Protein AF-A0A7J2MWQ2-F1 (afdb_monomer)

Sequence (132 aa):
MKYIQGKDTFETWKSVLRFILENGKDYVDADGRICREVLNLAAEIQNPKENISKPITLLSSLGKWIYPPIDEIAEVVLKAENLGTYEYCYGPRVFKYRGSINQIDDYVIPLLRANPNSRRAVISLWDPVEDT

Secondary structure (DSSP, 8-state):
-EEEEEEEHHHHHHHHHHHHHHHPEEEE-TTS-EEEE-SSEEEEEEETTTTTTHHHHHHHHSS---SPPHHHHHHHHH-SS--SSSS--SHHHHHSBTTTB-IIIIIIHHHHHH-TT-TT-------TTT--

Structure (mmCIF, N/CA/C/O backbone):
data_AF-A0A7J2MWQ2-F1
#
_entry.id   AF-A0A7J2MWQ2-F1
#
loop_
_atom_site.group_PDB
_atom_site.id
_atom_site.type_symbol
_atom_site.label_atom_id
_atom_site.label_alt_id
_atom_site.label_comp_id
_atom_site.label_asym_id
_atom_site.label_entity_id
_atom_site.label_seq_id
_atom_site.pdbx_PDB_ins_code
_atom_site.Cartn_x
_atom_site.Cartn_y
_atom_site.Cartn_z
_atom_site.occupancy
_atom_site.B_iso_or_equiv
_atom_site.auth_seq_id
_a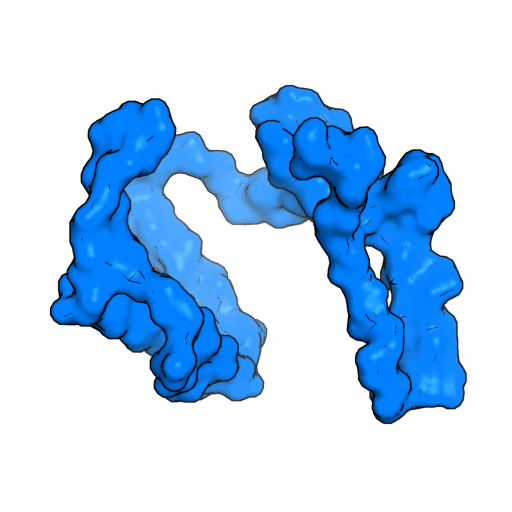tom_site.auth_comp_id
_atom_site.auth_asym_id
_atom_site.auth_atom_id
_atom_site.pdbx_PDB_model_num
ATOM 1 N N . MET A 1 1 ? -18.385 -7.697 0.134 1.00 84.75 1 MET A N 1
ATOM 2 C CA . MET A 1 1 ? -17.220 -6.789 0.099 1.00 84.75 1 MET A CA 1
ATOM 3 C C . MET A 1 1 ? -17.736 -5.362 0.106 1.00 84.75 1 MET A C 1
ATOM 5 O O . MET A 1 1 ? -18.589 -5.053 -0.720 1.00 84.75 1 MET A O 1
ATOM 9 N N . LYS A 1 2 ? -17.301 -4.520 1.047 1.00 95.62 2 LYS A N 1
ATOM 10 C CA . LYS A 1 2 ? -17.632 -3.088 1.030 1.00 95.62 2 LYS A CA 1
ATOM 11 C C . LYS A 1 2 ? -16.643 -2.366 0.117 1.00 95.62 2 LYS A C 1
ATOM 13 O O . LYS A 1 2 ? -15.447 -2.622 0.199 1.00 95.62 2 LYS A O 1
ATOM 18 N N . TYR A 1 3 ? -17.151 -1.457 -0.711 1.00 97.69 3 TYR A N 1
ATOM 19 C CA . TYR A 1 3 ? -16.354 -0.577 -1.562 1.00 97.69 3 TYR A CA 1
ATOM 20 C C . TYR A 1 3 ? -16.579 0.885 -1.165 1.00 97.69 3 TYR A C 1
ATOM 22 O O . TYR A 1 3 ? -17.727 1.291 -0.954 1.00 97.69 3 TYR A O 1
ATOM 30 N N . ILE A 1 4 ? -15.502 1.658 -1.035 1.00 97.81 4 ILE A N 1
ATOM 31 C CA . ILE A 1 4 ? -15.530 3.098 -0.746 1.00 97.81 4 ILE A CA 1
ATOM 32 C C . ILE A 1 4 ? -14.704 3.809 -1.813 1.00 97.81 4 ILE A C 1
ATOM 34 O O . ILE A 1 4 ? -13.517 3.547 -1.955 1.00 97.81 4 ILE A O 1
ATOM 38 N N . GLN A 1 5 ? -15.315 4.739 -2.535 1.00 97.94 5 GLN A N 1
ATOM 39 C CA . GLN A 1 5 ? -14.603 5.594 -3.479 1.00 97.94 5 GLN A CA 1
ATOM 40 C C . GLN A 1 5 ? -14.507 7.005 -2.904 1.00 97.94 5 GLN A C 1
ATOM 42 O O . GLN A 1 5 ? -15.486 7.516 -2.353 1.00 97.94 5 GLN A O 1
ATOM 47 N N . GLY A 1 6 ? -13.346 7.640 -3.033 1.00 96.94 6 GLY A N 1
ATOM 48 C CA . GLY A 1 6 ? -13.153 9.020 -2.610 1.00 96.94 6 GLY A CA 1
ATOM 49 C C . GLY A 1 6 ? -12.234 9.808 -3.537 1.00 96.94 6 GLY A C 1
ATOM 50 O O . GLY A 1 6 ? -11.501 9.262 -4.364 1.00 96.94 6 GLY A O 1
ATOM 51 N N . LYS A 1 7 ? -12.327 11.136 -3.423 1.00 96.94 7 LYS A N 1
ATOM 52 C CA . LYS A 1 7 ? -11.649 12.073 -4.325 1.00 96.94 7 LYS A CA 1
ATOM 53 C C . LYS A 1 7 ? -10.141 12.119 -4.085 1.00 96.94 7 LYS A C 1
ATOM 55 O O . LYS A 1 7 ? -9.379 12.082 -5.046 1.00 96.94 7 LYS A O 1
ATOM 60 N N . ASP A 1 8 ? -9.734 12.221 -2.824 1.00 98.25 8 ASP A N 1
ATOM 61 C CA . ASP A 1 8 ? -8.338 12.349 -2.403 1.00 98.25 8 ASP A CA 1
ATOM 62 C C . ASP A 1 8 ? -8.006 11.393 -1.252 1.00 98.25 8 ASP A C 1
ATOM 64 O O . ASP A 1 8 ? -8.892 10.749 -0.675 1.00 98.25 8 ASP A O 1
ATOM 68 N N . THR A 1 9 ? -6.719 11.280 -0.925 1.00 97.44 9 THR A N 1
ATOM 69 C CA . THR A 1 9 ? -6.226 10.308 0.057 1.00 97.44 9 THR A CA 1
ATOM 70 C C . THR A 1 9 ? -6.787 10.548 1.456 1.00 97.44 9 THR A C 1
ATOM 72 O O . THR A 1 9 ? -7.148 9.594 2.146 1.00 97.44 9 THR A O 1
ATOM 75 N N . PHE A 1 10 ? -6.920 11.803 1.884 1.00 97.62 10 PHE A N 1
ATOM 76 C CA . PHE A 1 10 ? -7.323 12.125 3.250 1.00 97.62 10 PHE A CA 1
ATOM 77 C C . PHE A 1 10 ? -8.818 11.904 3.489 1.00 97.62 10 PHE A C 1
ATOM 79 O O . PHE A 1 10 ? -9.204 11.296 4.489 1.00 97.62 10 PHE A O 1
ATOM 86 N N . GLU A 1 11 ? -9.674 12.347 2.566 1.00 97.50 11 GLU A N 1
ATOM 87 C CA . GLU A 1 11 ? -11.122 12.145 2.682 1.00 97.50 11 GLU A CA 1
ATOM 88 C C . GLU A 1 11 ? -11.508 10.668 2.544 1.00 97.50 11 GLU A C 1
ATOM 90 O O . GLU A 1 11 ? -12.397 10.180 3.255 1.00 97.50 11 GLU A O 1
ATOM 95 N N . THR A 1 12 ? -10.804 9.929 1.680 1.00 98.25 12 THR A N 1
ATOM 96 C CA . THR A 1 12 ? -10.997 8.479 1.544 1.00 98.25 12 THR A CA 1
ATOM 97 C C . THR A 1 12 ? -10.566 7.757 2.818 1.00 98.25 12 THR A C 1
ATOM 99 O O . THR A 1 12 ? -11.336 6.957 3.349 1.00 98.25 12 THR A O 1
ATOM 102 N N . TRP A 1 13 ? -9.393 8.094 3.368 1.00 97.94 13 TRP A N 1
ATOM 103 C CA . TRP A 1 13 ? -8.898 7.547 4.634 1.00 97.94 13 TRP A CA 1
ATOM 104 C C . TRP A 1 13 ? -9.878 7.780 5.794 1.00 97.94 13 TRP A C 1
ATOM 106 O O . TRP A 1 13 ? -10.244 6.830 6.485 1.00 97.94 13 TRP A O 1
ATOM 116 N N . LYS A 1 14 ? -10.406 9.003 5.960 1.00 97.62 14 LYS A N 1
ATOM 117 C CA . LYS A 1 14 ? -11.441 9.289 6.974 1.00 97.62 14 LYS A CA 1
ATOM 118 C C . LYS A 1 14 ? -12.714 8.470 6.761 1.00 97.62 14 LYS A C 1
ATOM 120 O O . LYS A 1 14 ? -13.314 8.006 7.726 1.00 97.62 14 LYS A O 1
ATOM 125 N N . SER A 1 15 ? -13.142 8.301 5.510 1.00 98.00 15 SER A N 1
ATOM 126 C CA . SER A 1 15 ? -14.351 7.536 5.182 1.00 98.00 15 SER A CA 1
ATOM 127 C C . SER A 1 15 ? -14.194 6.049 5.498 1.00 98.00 15 SER A C 1
ATOM 129 O O . SER A 1 15 ? -15.123 5.442 6.030 1.00 98.00 15 SER A O 1
ATOM 131 N N . VAL A 1 16 ? 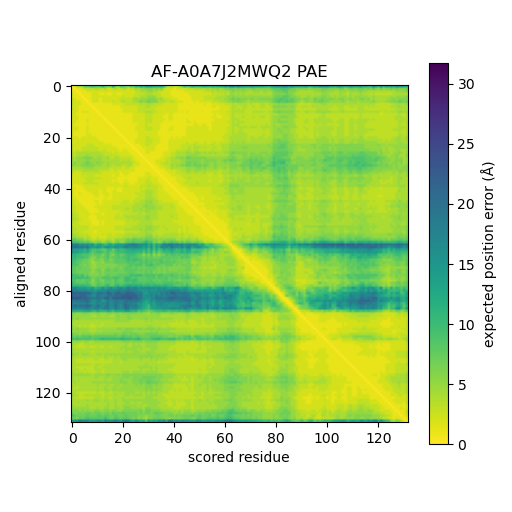-13.012 5.489 5.229 1.00 98.00 16 VAL A N 1
ATOM 132 C CA . VAL A 1 16 ? -12.625 4.130 5.627 1.00 98.00 16 VAL A CA 1
ATOM 133 C C . VAL A 1 16 ? -12.623 3.990 7.150 1.00 98.00 16 VAL A C 1
ATOM 135 O O . VAL A 1 16 ? -13.281 3.091 7.669 1.00 98.00 16 VAL A O 1
ATOM 138 N N . LEU A 1 17 ? -11.967 4.904 7.875 1.00 97.25 17 LEU A N 1
ATOM 139 C CA . LEU A 1 17 ? -11.925 4.870 9.341 1.00 97.25 17 LEU A CA 1
ATOM 140 C C . LEU A 1 17 ? -13.313 4.957 9.973 1.00 97.25 17 LEU A C 1
ATOM 142 O O . LEU A 1 17 ? -13.635 4.158 10.847 1.00 97.25 17 LEU A O 1
ATOM 146 N N . ARG A 1 18 ? -14.15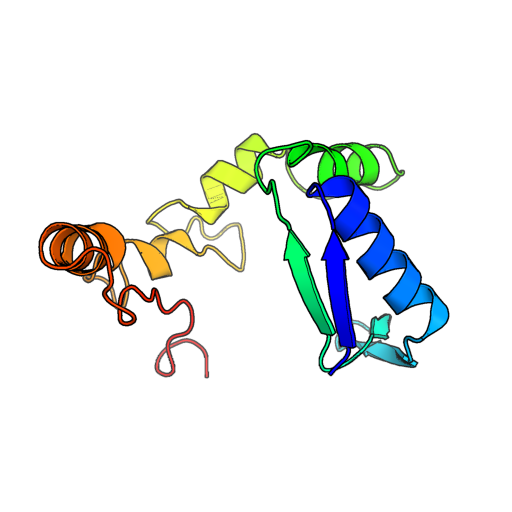8 5.885 9.511 1.00 97.94 18 ARG A N 1
ATOM 147 C CA . ARG A 1 18 ? -15.545 6.003 9.980 1.00 97.94 18 ARG A CA 1
ATOM 148 C C . ARG A 1 18 ? -16.303 4.691 9.788 1.00 97.94 18 ARG A C 1
ATOM 150 O O . ARG A 1 18 ? -16.944 4.220 10.719 1.00 97.94 18 ARG A O 1
ATOM 157 N N . PHE A 1 19 ? -16.173 4.068 8.616 1.00 98.19 19 PHE A N 1
ATOM 158 C CA . PHE A 1 19 ? -16.830 2.794 8.342 1.00 98.19 19 PHE A CA 1
ATOM 159 C C . PHE A 1 19 ? -16.357 1.677 9.285 1.00 98.19 19 PHE A C 1
ATOM 161 O O . PHE A 1 19 ? -17.196 0.935 9.798 1.00 98.19 19 PHE A O 1
ATOM 168 N N . ILE A 1 20 ? -15.048 1.587 9.555 1.00 98.19 20 ILE A N 1
ATOM 169 C CA . ILE A 1 20 ? -14.480 0.631 10.520 1.00 98.19 20 ILE A CA 1
ATOM 170 C C . ILE A 1 20 ? -15.023 0.893 11.928 1.00 98.19 20 ILE A C 1
ATOM 172 O O . ILE A 1 20 ? -15.435 -0.044 12.603 1.00 98.19 20 ILE A O 1
ATOM 176 N N . LEU A 1 21 ? -15.071 2.150 12.371 1.00 97.50 21 LEU A N 1
ATOM 177 C CA . LEU A 1 21 ? -15.560 2.504 13.706 1.00 97.50 21 LEU A CA 1
ATOM 178 C C . LEU A 1 21 ? -17.043 2.166 13.901 1.00 97.50 21 LEU A C 1
ATOM 180 O O . LEU A 1 21 ? -17.416 1.703 14.977 1.00 97.50 21 LEU A O 1
ATOM 184 N N . GLU A 1 22 ? -17.864 2.377 12.872 1.00 97.62 22 GLU A N 1
ATOM 185 C CA . GLU A 1 22 ? -19.315 2.159 12.907 1.00 97.62 22 GLU A CA 1
ATOM 186 C C . GLU A 1 22 ? -19.718 0.686 12.733 1.00 97.62 22 GLU A C 1
ATOM 188 O O . GLU A 1 22 ? -20.721 0.262 13.300 1.00 97.62 22 GLU A O 1
ATOM 193 N N . ASN A 1 23 ? -18.971 -0.089 11.938 1.00 97.56 23 ASN A N 1
ATOM 194 C CA . ASN A 1 23 ? -19.383 -1.433 11.499 1.00 97.56 23 ASN A CA 1
ATOM 195 C C . ASN A 1 23 ? -18.411 -2.546 11.913 1.00 97.56 23 ASN A C 1
ATOM 197 O O . ASN A 1 23 ? -18.676 -3.722 11.652 1.00 97.56 23 ASN A O 1
ATOM 201 N N . GLY A 1 24 ? -17.268 -2.186 12.492 1.00 97.62 24 GLY A N 1
ATOM 202 C CA . GLY A 1 24 ? -16.236 -3.134 12.876 1.00 97.62 24 GLY A CA 1
ATOM 203 C C . GLY A 1 24 ? -16.633 -3.990 14.069 1.00 97.62 24 GLY A C 1
ATOM 204 O O . GLY A 1 24 ? -17.421 -3.584 14.924 1.00 97.62 24 GLY A O 1
ATOM 205 N N . LYS A 1 25 ? -16.058 -5.189 14.118 1.00 97.81 25 LYS A N 1
ATOM 206 C CA . LYS A 1 25 ? -16.142 -6.077 15.274 1.00 97.81 25 LYS A CA 1
ATOM 207 C C . LYS A 1 25 ? -14.874 -5.938 16.097 1.00 97.81 25 LYS A C 1
ATOM 209 O O . LYS A 1 25 ? -13.783 -5.839 15.534 1.00 97.81 25 LYS A O 1
ATOM 214 N N . ASP A 1 26 ? -15.041 -5.938 17.411 1.00 98.00 26 ASP A N 1
ATOM 215 C CA . ASP A 1 26 ? -13.910 -5.915 18.327 1.00 98.00 26 ASP A CA 1
ATOM 216 C C . ASP A 1 26 ? -13.305 -7.318 18.438 1.00 98.00 26 ASP A C 1
ATOM 218 O O . ASP A 1 26 ? -14.026 -8.317 18.521 1.00 98.00 26 ASP A O 1
ATOM 222 N N . TYR A 1 27 ? -11.980 -7.382 18.444 1.00 96.56 27 TYR A N 1
ATOM 223 C CA . TYR A 1 27 ? -11.205 -8.585 18.722 1.00 96.56 27 TYR A CA 1
ATOM 224 C C . TYR A 1 27 ? -9.963 -8.220 19.541 1.00 96.56 27 TYR A C 1
ATOM 226 O O . TYR A 1 27 ? -9.613 -7.046 19.674 1.00 96.56 27 TYR A O 1
ATOM 234 N N . VAL A 1 28 ? -9.316 -9.230 20.116 1.00 97.38 28 VAL A N 1
ATOM 235 C CA . VAL A 1 28 ? -8.063 -9.066 20.856 1.00 97.38 28 VAL A CA 1
ATOM 236 C C . VAL A 1 28 ? -6.939 -9.667 20.021 1.00 97.38 28 VAL A C 1
ATOM 238 O O . VAL A 1 28 ? -7.057 -10.815 19.589 1.00 97.38 28 VAL A O 1
ATOM 241 N N . ASP A 1 29 ? -5.894 -8.885 19.748 1.00 94.69 29 ASP A N 1
ATOM 242 C CA . ASP A 1 29 ? -4.731 -9.353 18.989 1.00 94.69 29 ASP A CA 1
ATOM 243 C C . ASP A 1 29 ? -3.782 -10.221 19.843 1.00 94.69 29 ASP A C 1
ATOM 245 O O . ASP A 1 29 ? -4.012 -10.454 21.032 1.00 94.69 29 ASP A O 1
ATOM 249 N N . ALA A 1 30 ? -2.708 -10.727 19.229 1.00 92.25 30 ALA A N 1
ATOM 250 C CA . ALA A 1 30 ? -1.721 -11.572 19.906 1.00 92.25 30 ALA A CA 1
ATOM 251 C C . ALA A 1 30 ? -0.967 -10.852 21.044 1.00 92.25 30 ALA A C 1
ATOM 253 O O . ALA A 1 30 ? -0.487 -11.511 21.964 1.00 92.25 30 ALA A O 1
ATOM 254 N N . ASP A 1 31 ? -0.914 -9.517 21.011 1.00 92.69 31 ASP A N 1
ATOM 255 C CA . ASP A 1 31 ? -0.289 -8.668 22.030 1.00 92.69 31 ASP A CA 1
ATOM 256 C C . ASP A 1 31 ? -1.288 -8.243 23.129 1.00 92.69 31 ASP A C 1
ATOM 258 O O . ASP A 1 31 ? -0.946 -7.465 24.024 1.00 92.69 31 ASP A O 1
ATOM 262 N N . GLY A 1 32 ? -2.540 -8.716 23.075 1.00 93.75 32 GLY A N 1
ATOM 263 C CA . GLY A 1 32 ? -3.587 -8.370 24.035 1.00 93.75 32 GLY A CA 1
ATOM 264 C C . GLY A 1 32 ? -4.242 -7.002 23.803 1.00 93.75 32 GLY A C 1
ATOM 265 O O . GLY A 1 32 ? -4.935 -6.499 24.691 1.00 93.75 32 GLY A O 1
ATOM 266 N N . ARG A 1 33 ? -4.038 -6.370 22.642 1.00 93.06 33 ARG A N 1
ATOM 267 C CA . ARG A 1 33 ? -4.645 -5.076 22.299 1.00 93.06 33 ARG A CA 1
ATOM 268 C C . ARG A 1 33 ? -6.069 -5.278 21.791 1.00 93.06 33 ARG A C 1
ATOM 270 O O . ARG A 1 33 ? -6.346 -6.214 21.046 1.00 93.06 33 ARG A O 1
ATOM 277 N N . ILE A 1 34 ? -6.970 -4.370 22.170 1.00 95.56 34 ILE A N 1
ATOM 278 C CA . ILE A 1 34 ? -8.334 -4.337 21.631 1.00 95.56 34 ILE A CA 1
ATOM 279 C C . ILE A 1 34 ? -8.296 -3.634 20.278 1.00 95.56 34 ILE A C 1
ATOM 281 O O . ILE A 1 34 ? -7.977 -2.446 20.192 1.00 95.56 34 ILE A O 1
ATOM 285 N N . CYS A 1 35 ? -8.662 -4.370 19.241 1.00 96.00 35 CYS A N 1
ATOM 286 C CA . CYS A 1 35 ? -8.657 -3.924 17.860 1.00 96.00 35 CYS A CA 1
ATOM 287 C C . CYS A 1 35 ? -10.082 -3.958 17.301 1.00 96.00 35 CYS A C 1
ATOM 289 O O . CYS A 1 35 ? -10.879 -4.8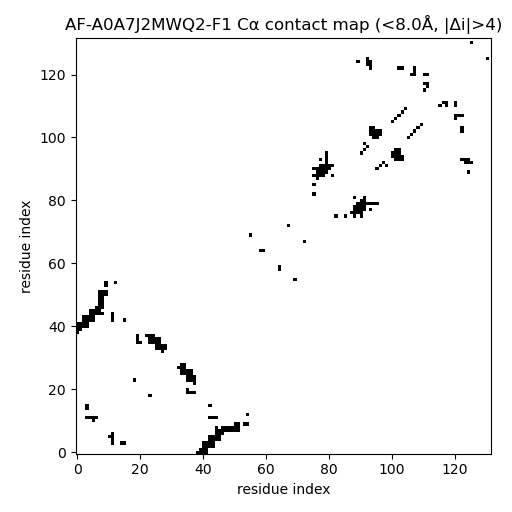18 17.670 1.00 96.00 35 CYS A O 1
ATOM 291 N N . ARG A 1 36 ? -10.403 -3.031 16.392 1.00 97.19 36 ARG A N 1
ATOM 292 C CA . ARG A 1 36 ? -11.684 -2.995 15.672 1.00 97.19 36 ARG A CA 1
ATOM 293 C C . ARG A 1 36 ? -11.453 -3.250 14.190 1.00 97.19 36 ARG A C 1
ATOM 295 O O . ARG A 1 36 ? -10.715 -2.504 13.553 1.00 97.19 36 ARG A O 1
ATOM 302 N N . GLU A 1 37 ? -12.110 -4.268 13.641 1.00 97.19 37 GLU A N 1
ATOM 303 C CA . GLU A 1 37 ? -11.840 -4.754 12.283 1.00 97.19 37 GLU A CA 1
ATOM 304 C C . GLU A 1 37 ? -13.107 -4.920 11.435 1.00 97.19 37 GLU A C 1
ATOM 306 O O . GLU A 1 37 ? -14.169 -5.316 11.922 1.00 97.19 37 GLU A O 1
ATOM 311 N N . VAL A 1 38 ? -12.966 -4.665 10.129 1.00 97.38 38 VAL A N 1
ATOM 312 C CA . VAL A 1 38 ? -13.911 -5.109 9.100 1.00 97.38 38 VAL A CA 1
ATOM 313 C C . VAL A 1 38 ? -13.175 -5.929 8.041 1.00 97.38 38 VAL A C 1
ATOM 315 O O . VAL A 1 38 ? -12.215 -5.455 7.439 1.00 97.38 38 VAL A O 1
ATOM 318 N N . LEU A 1 39 ? -13.683 -7.127 7.746 1.00 96.31 39 LEU A N 1
ATOM 319 C CA . LEU A 1 39 ? -13.179 -7.970 6.662 1.00 96.31 39 LEU A CA 1
ATOM 320 C C . LEU A 1 39 ? -13.743 -7.542 5.298 1.00 96.31 39 LEU A C 1
ATOM 322 O O . LEU A 1 39 ? -14.900 -7.130 5.185 1.00 96.31 39 LEU A O 1
ATOM 326 N N . ASN A 1 40 ? -12.959 -7.742 4.235 1.00 96.50 40 ASN A N 1
ATOM 327 C CA . ASN A 1 40 ? -13.356 -7.492 2.841 1.00 96.50 40 ASN A CA 1
ATOM 328 C C . ASN A 1 40 ? -13.797 -6.039 2.569 1.00 96.50 40 ASN A C 1
ATOM 330 O O . ASN A 1 40 ? -14.884 -5.798 2.022 1.00 96.50 40 ASN A O 1
ATOM 334 N N . LEU A 1 41 ? -12.948 -5.082 2.946 1.00 97.25 41 LEU A N 1
ATOM 335 C CA . LEU A 1 41 ? -13.083 -3.662 2.628 1.00 97.25 41 LEU A CA 1
ATOM 336 C C . LEU A 1 41 ? -12.087 -3.272 1.528 1.00 97.25 41 LEU A C 1
ATOM 338 O O . LEU A 1 41 ? -10.898 -3.543 1.644 1.00 97.25 41 LEU A O 1
ATOM 342 N N . ALA A 1 42 ? -12.576 -2.609 0.484 1.00 97.75 42 ALA A N 1
ATOM 343 C CA . ALA A 1 42 ? -11.763 -2.038 -0.582 1.00 97.75 42 ALA A CA 1
ATOM 344 C C . ALA A 1 42 ? -12.029 -0.533 -0.700 1.00 97.75 42 ALA A C 1
ATOM 346 O O . ALA A 1 42 ? -13.165 -0.079 -0.516 1.00 97.75 42 ALA A O 1
ATOM 347 N N . ALA A 1 43 ? -10.983 0.228 -1.022 1.00 97.56 43 ALA A N 1
ATOM 348 C CA . ALA A 1 43 ? -11.072 1.662 -1.245 1.00 97.56 43 ALA A CA 1
ATOM 349 C C . ALA A 1 43 ? -10.384 2.074 -2.550 1.00 97.56 43 ALA A C 1
ATOM 351 O O . ALA A 1 43 ? -9.325 1.553 -2.890 1.00 97.56 43 ALA A O 1
ATOM 352 N N . GLU A 1 44 ? -10.979 3.031 -3.254 1.00 97.88 44 GLU A N 1
ATOM 353 C CA . GLU A 1 44 ? -10.424 3.648 -4.456 1.00 97.88 44 GLU A CA 1
ATOM 354 C C . GLU A 1 44 ? -10.245 5.145 -4.221 1.00 97.88 44 GLU A C 1
ATOM 356 O O . GLU A 1 44 ? -11.174 5.838 -3.799 1.00 97.88 44 GLU A O 1
ATOM 361 N N . ILE A 1 45 ? -9.042 5.634 -4.516 1.00 98.19 45 ILE A N 1
ATOM 362 C CA . ILE A 1 45 ? -8.686 7.045 -4.413 1.00 98.19 45 ILE A CA 1
ATOM 363 C C . ILE A 1 45 ? -8.468 7.571 -5.827 1.00 98.19 45 ILE A C 1
ATOM 365 O O . ILE A 1 45 ? -7.535 7.144 -6.506 1.00 98.19 45 ILE A O 1
ATOM 369 N N . GLN A 1 46 ? -9.302 8.513 -6.259 1.00 97.62 46 GLN A N 1
ATOM 370 C CA . GLN A 1 46 ? -9.227 9.065 -7.615 1.00 97.62 46 GLN A CA 1
ATOM 371 C C . GLN A 1 46 ? -7.951 9.896 -7.831 1.00 97.62 46 GLN A C 1
ATOM 373 O O . GLN A 1 46 ? -7.310 9.785 -8.873 1.00 97.62 46 GLN A O 1
ATOM 378 N N . ASN A 1 47 ? -7.552 10.697 -6.836 1.00 97.50 47 ASN A N 1
ATOM 379 C CA . ASN A 1 47 ? -6.373 11.567 -6.890 1.00 97.50 47 ASN A CA 1
ATOM 380 C C . ASN A 1 47 ? -5.404 11.224 -5.743 1.00 97.50 47 ASN A C 1
ATOM 382 O O . ASN A 1 47 ? -5.327 11.956 -4.756 1.00 97.50 47 ASN A O 1
ATOM 386 N N . PRO A 1 48 ? -4.642 10.117 -5.834 1.00 96.38 48 PRO A N 1
ATOM 387 C CA . PRO A 1 48 ? -3.866 9.590 -4.704 1.00 96.38 48 PRO A CA 1
ATOM 388 C C . PRO A 1 48 ? -2.724 10.506 -4.236 1.00 96.38 48 PRO A C 1
ATOM 390 O O . PRO A 1 48 ? -2.279 10.408 -3.094 1.00 96.38 48 PRO A O 1
ATOM 393 N N . LYS A 1 49 ? -2.247 11.419 -5.092 1.00 96.25 49 LYS A N 1
ATOM 394 C CA . LYS A 1 49 ? -1.220 12.410 -4.726 1.00 96.25 49 LYS A CA 1
ATOM 395 C C . LYS A 1 49 ? -1.780 13.561 -3.889 1.00 96.25 49 LYS A C 1
ATOM 397 O O . LYS A 1 49 ? -1.041 14.174 -3.122 1.00 96.25 49 LYS A O 1
ATOM 402 N N . GLU A 1 50 ? -3.065 13.875 -4.036 1.00 97.69 50 GLU A N 1
ATOM 403 C CA . GLU A 1 50 ? -3.682 14.966 -3.292 1.00 97.69 50 GLU A CA 1
ATOM 404 C C . GLU A 1 50 ? -3.816 14.581 -1.818 1.00 97.69 50 GLU A C 1
ATOM 406 O O . GLU A 1 50 ? -4.318 13.509 -1.476 1.00 97.69 50 GLU A O 1
ATOM 411 N N . ASN A 1 51 ? -3.367 15.475 -0.932 1.00 96.44 51 ASN A N 1
ATOM 412 C CA . ASN A 1 51 ? -3.478 15.316 0.520 1.00 96.44 51 ASN A CA 1
ATOM 413 C C . ASN A 1 51 ? -2.812 14.043 1.091 1.00 96.44 51 ASN A C 1
ATOM 415 O O . ASN A 1 51 ? -3.134 13.647 2.211 1.00 96.44 51 ASN A O 1
ATOM 419 N N . ILE A 1 52 ? -1.865 13.430 0.368 1.00 94.38 52 ILE A N 1
ATOM 420 C CA . ILE A 1 52 ? -1.268 12.129 0.719 1.00 94.38 52 ILE A CA 1
ATOM 421 C C . ILE A 1 52 ? -0.618 12.095 2.111 1.00 94.38 52 ILE A C 1
ATOM 423 O O . ILE A 1 52 ? -0.736 11.096 2.812 1.00 94.38 52 ILE A O 1
ATOM 427 N N . SER A 1 53 ? -0.004 13.196 2.554 1.00 91.69 53 SER A N 1
ATOM 428 C CA . SER A 1 53 ? 0.669 13.272 3.860 1.00 91.69 53 SER A CA 1
ATOM 429 C C . SER A 1 53 ? -0.266 13.634 5.020 1.00 91.69 53 SER A C 1
ATOM 431 O O . SER A 1 53 ? 0.109 13.486 6.179 1.00 91.69 53 SER A O 1
ATOM 433 N N . LYS A 1 54 ? -1.498 14.096 4.754 1.00 94.19 54 LYS A N 1
ATOM 434 C CA . LYS A 1 54 ? -2.408 14.550 5.822 1.00 94.19 54 LYS A CA 1
ATOM 435 C C . LYS A 1 54 ? -2.761 13.469 6.854 1.00 94.19 54 LYS A C 1
ATOM 437 O O . LYS A 1 54 ? -2.818 13.832 8.029 1.00 94.19 54 LYS A O 1
ATOM 442 N N . PRO A 1 55 ? -2.980 12.184 6.493 1.00 92.88 55 PRO A N 1
ATOM 443 C CA . PRO A 1 55 ? -3.228 11.135 7.480 1.00 92.88 55 PRO A CA 1
ATOM 444 C C . PRO A 1 55 ? -2.119 11.041 8.532 1.00 92.88 55 PRO A C 1
ATOM 446 O O . PRO A 1 55 ? -2.410 11.085 9.725 1.00 92.88 55 PRO A O 1
ATOM 449 N N . ILE A 1 56 ? -0.851 10.982 8.104 1.00 88.00 56 ILE A N 1
ATOM 450 C CA . ILE A 1 56 ? 0.273 10.856 9.038 1.00 88.00 56 ILE A CA 1
ATOM 451 C C . ILE A 1 56 ? 0.476 12.132 9.855 1.00 88.00 56 ILE A C 1
ATOM 453 O O . ILE A 1 56 ? 0.721 12.039 11.050 1.00 88.00 56 ILE A O 1
ATOM 457 N N . THR A 1 57 ? 0.301 13.315 9.253 1.00 89.69 57 THR A N 1
ATOM 458 C CA . THR A 1 57 ? 0.405 14.597 9.968 1.00 89.69 57 THR A CA 1
ATOM 459 C C . THR A 1 57 ? -0.666 14.722 11.047 1.00 89.69 57 THR A C 1
ATOM 461 O O . THR A 1 57 ? -0.391 15.214 12.137 1.00 89.69 57 THR A O 1
ATOM 464 N N . LEU A 1 58 ? -1.892 14.270 10.764 1.00 91.19 58 LEU A N 1
ATOM 465 C CA . LEU A 1 58 ? -2.950 14.251 11.764 1.00 91.19 58 LEU A CA 1
ATOM 466 C C . LEU A 1 58 ? -2.610 13.260 12.879 1.00 91.19 58 LEU A C 1
ATOM 468 O O . LEU A 1 58 ? -2.645 13.640 14.042 1.00 91.19 58 LEU A O 1
ATOM 472 N N . LEU A 1 59 ? -2.254 12.019 12.541 1.00 87.94 59 LEU A N 1
ATOM 473 C CA . LEU A 1 59 ? -1.946 10.989 13.536 1.00 87.94 59 LEU A CA 1
ATOM 474 C C . LEU A 1 59 ? -0.759 11.371 14.428 1.00 87.94 59 LEU A C 1
ATOM 476 O O . LEU A 1 59 ? -0.832 11.151 15.632 1.00 87.94 59 LEU A O 1
ATOM 480 N N . SER A 1 60 ? 0.290 11.985 13.876 1.00 86.00 60 SER A N 1
ATOM 481 C CA . SER A 1 60 ? 1.447 12.432 14.658 1.00 86.00 60 SER A CA 1
ATOM 482 C C . SER A 1 60 ? 1.146 13.627 15.564 1.00 86.00 60 SER A C 1
ATOM 484 O O . SER A 1 60 ? 1.836 13.829 16.562 1.00 86.00 60 SER A O 1
ATOM 486 N N . SER A 1 61 ? 0.094 14.394 15.254 1.00 87.56 61 SER A N 1
ATOM 487 C CA . SER A 1 61 ? -0.417 15.458 16.127 1.00 87.56 61 SER A CA 1
ATOM 488 C C . SER A 1 61 ? -1.273 14.935 17.288 1.00 87.56 61 SER A C 1
ATOM 490 O O . SER A 1 61 ? -1.447 15.635 18.287 1.00 87.56 61 SER A O 1
ATOM 492 N N . LEU A 1 62 ? -1.805 13.712 17.182 1.00 83.88 62 LEU A N 1
ATOM 493 C CA . LEU A 1 62 ? -2.507 13.053 18.279 1.00 83.88 62 LEU A CA 1
ATOM 494 C C . LEU A 1 62 ? -1.448 12.510 19.250 1.00 83.88 62 LEU A C 1
ATOM 496 O O . LEU A 1 62 ? -0.487 11.863 18.842 1.00 83.88 62 LEU A O 1
ATOM 500 N N . GLY A 1 63 ? -1.578 12.819 20.542 1.00 69.62 63 GLY A N 1
ATOM 501 C CA . GLY A 1 63 ? -0.560 12.470 21.539 1.00 69.62 63 GLY A CA 1
ATOM 502 C C . GLY A 1 63 ? -0.165 10.982 21.524 1.00 69.62 63 GLY A C 1
ATOM 503 O O . GLY A 1 63 ? -1.005 1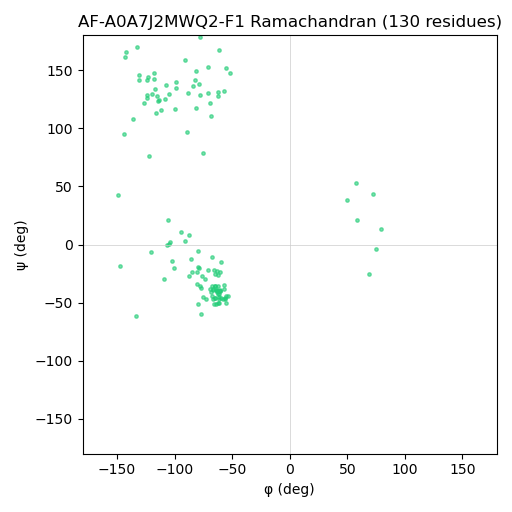0.120 21.281 1.00 69.62 63 GLY A O 1
ATOM 504 N N . LYS A 1 64 ? 1.106 10.697 21.854 1.00 73.00 64 LYS A N 1
ATOM 505 C CA . LYS A 1 64 ? 1.777 9.377 21.771 1.00 73.00 64 LYS A CA 1
ATOM 506 C C . LYS A 1 64 ? 2.099 8.890 20.347 1.00 73.00 64 LYS A C 1
ATOM 508 O O . LYS A 1 64 ? 1.963 7.705 20.052 1.00 73.00 64 LYS A O 1
ATOM 513 N N . TRP A 1 65 ? 2.603 9.769 19.482 1.00 75.94 65 TRP A N 1
ATOM 514 C CA . TRP A 1 65 ? 3.321 9.322 18.286 1.00 75.94 65 TRP A CA 1
ATOM 515 C C . TRP A 1 65 ? 4.652 8.677 18.695 1.00 75.94 65 TRP A C 1
ATOM 517 O O . TRP A 1 65 ? 5.544 9.358 19.196 1.00 75.94 65 TRP A O 1
ATOM 527 N N . ILE A 1 66 ? 4.762 7.360 18.525 1.00 75.75 66 ILE A N 1
ATOM 528 C CA . ILE A 1 66 ? 5.957 6.573 18.881 1.00 75.75 66 ILE A CA 1
ATOM 529 C C . ILE A 1 66 ? 6.764 6.128 17.655 1.00 75.75 66 ILE A C 1
ATOM 531 O O . ILE A 1 66 ? 7.772 5.444 17.803 1.00 75.75 66 ILE A O 1
ATOM 535 N N . TYR A 1 67 ? 6.310 6.485 16.451 1.00 75.31 67 TYR A N 1
ATOM 536 C CA . TYR A 1 67 ? 6.963 6.108 15.202 1.00 75.31 67 TYR A CA 1
ATOM 537 C C . TYR A 1 67 ? 7.995 7.161 14.767 1.00 75.31 67 TYR A C 1
ATOM 539 O O . TYR A 1 67 ? 7.894 8.325 15.168 1.00 75.31 67 TYR A O 1
ATOM 547 N N . PRO A 1 68 ? 8.967 6.790 13.917 1.00 77.75 68 PRO A N 1
ATOM 548 C CA . PRO A 1 68 ? 9.936 7.737 13.377 1.00 77.75 68 PRO A CA 1
ATOM 549 C C . PRO A 1 68 ? 9.284 8.860 12.544 1.00 77.75 68 PRO A C 1
ATOM 551 O O . PRO A 1 68 ? 8.103 8.777 12.180 1.00 77.75 68 PRO A O 1
ATOM 554 N N . PRO A 1 69 ? 10.033 9.928 12.215 1.00 81.00 69 PRO A N 1
ATOM 555 C CA . PRO A 1 69 ? 9.614 10.920 11.229 1.00 81.00 69 PRO A CA 1
ATOM 556 C C . PRO A 1 69 ? 9.283 10.281 9.872 1.00 81.00 69 PRO A C 1
ATOM 558 O O . PRO A 1 69 ? 9.860 9.262 9.497 1.00 81.00 69 PRO A O 1
ATOM 561 N N . ILE A 1 70 ? 8.386 10.904 9.098 1.00 79.38 70 ILE A N 1
ATOM 562 C CA . ILE A 1 70 ? 7.947 10.362 7.798 1.00 79.38 70 ILE A CA 1
ATOM 563 C C . ILE A 1 70 ? 9.105 10.119 6.825 1.00 79.38 70 ILE A C 1
ATOM 565 O O . ILE A 1 70 ? 9.086 9.115 6.120 1.00 79.38 70 ILE A O 1
ATOM 569 N N . ASP A 1 71 ? 10.107 10.996 6.801 1.00 82.12 71 ASP A N 1
ATOM 570 C CA . ASP A 1 71 ? 11.248 10.858 5.893 1.00 82.12 71 ASP A CA 1
ATOM 571 C C . ASP A 1 71 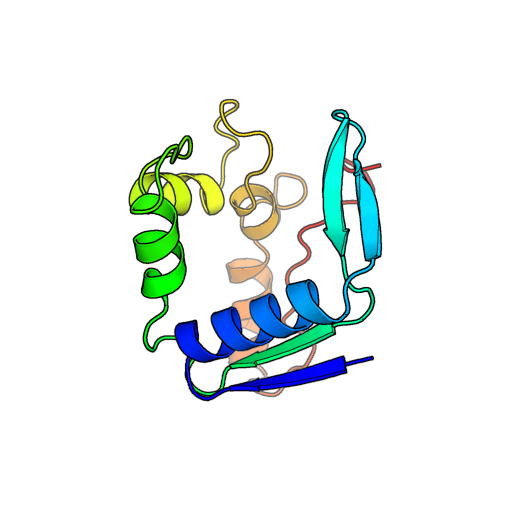? 12.093 9.630 6.250 1.00 82.12 71 ASP A C 1
ATOM 573 O O . ASP A 1 71 ? 12.511 8.889 5.364 1.00 82.12 71 ASP A O 1
ATOM 577 N N . GLU A 1 72 ? 12.254 9.352 7.547 1.00 82.62 72 GLU A N 1
ATOM 578 C CA . GLU A 1 72 ? 12.937 8.149 8.021 1.00 82.62 72 GLU A CA 1
ATOM 579 C C . GLU A 1 72 ? 12.128 6.891 7.681 1.00 82.62 72 GLU A C 1
ATOM 581 O O . GLU A 1 72 ? 12.681 5.928 7.155 1.00 82.62 72 GLU A O 1
ATOM 586 N N . ILE A 1 73 ? 10.805 6.915 7.890 1.00 80.06 73 ILE A N 1
ATOM 587 C CA . ILE A 1 73 ? 9.920 5.812 7.484 1.00 80.06 73 ILE A CA 1
ATOM 588 C C . ILE A 1 73 ? 10.042 5.564 5.974 1.00 80.06 73 ILE A C 1
ATOM 590 O O . ILE A 1 73 ? 10.189 4.420 5.548 1.00 80.06 73 ILE A O 1
ATOM 594 N N . ALA A 1 74 ? 9.999 6.617 5.156 1.00 80.50 74 ALA A N 1
ATOM 595 C CA . ALA A 1 74 ? 10.093 6.507 3.705 1.00 80.50 74 ALA A CA 1
ATOM 596 C C . ALA A 1 74 ? 11.436 5.908 3.260 1.00 80.50 74 ALA A C 1
ATOM 598 O O . ALA A 1 74 ? 11.463 5.040 2.385 1.00 80.50 74 ALA A O 1
ATOM 599 N N . GLU A 1 75 ? 12.536 6.336 3.883 1.00 81.56 75 GLU A N 1
ATOM 600 C CA . GLU A 1 75 ? 13.877 5.830 3.596 1.00 81.56 75 GLU A CA 1
ATOM 601 C C . GLU A 1 75 ? 14.015 4.349 3.971 1.00 81.56 75 GLU A C 1
ATOM 603 O O . GLU A 1 75 ? 14.513 3.544 3.184 1.00 81.56 75 GLU A O 1
ATOM 608 N N . VAL A 1 76 ? 13.543 3.972 5.158 1.00 80.94 76 VAL A N 1
ATOM 609 C CA . VAL A 1 76 ? 13.613 2.600 5.674 1.00 80.94 76 VAL A CA 1
ATOM 610 C C . VAL A 1 76 ? 12.773 1.648 4.826 1.00 80.94 76 VAL A C 1
ATOM 612 O O . VAL A 1 76 ? 13.248 0.580 4.444 1.00 80.94 76 VAL A O 1
ATOM 615 N N . VAL A 1 77 ? 11.537 2.030 4.496 1.00 82.56 77 VAL A N 1
ATOM 616 C CA . VAL A 1 77 ? 10.583 1.139 3.820 1.00 82.56 77 VAL A CA 1
ATOM 617 C C . VAL A 1 77 ? 11.072 0.711 2.435 1.00 82.56 77 VAL A C 1
ATOM 619 O O . VAL A 1 77 ? 10.823 -0.429 2.038 1.00 82.56 77 VAL A O 1
ATOM 622 N N . LEU A 1 78 ? 11.766 1.589 1.702 1.00 82.69 78 LEU A N 1
ATOM 623 C CA . LEU A 1 78 ? 12.198 1.342 0.320 1.00 82.69 78 LEU A CA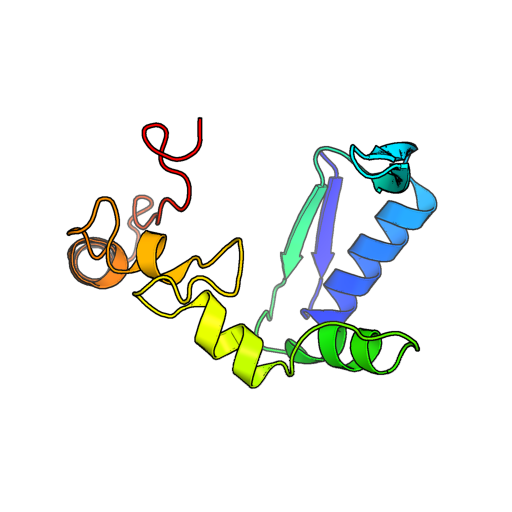 1
ATOM 624 C C . LEU A 1 78 ? 13.690 1.024 0.164 1.00 82.69 78 LEU A C 1
ATOM 626 O O . LEU A 1 78 ? 14.136 0.765 -0.954 1.00 82.69 78 LEU A O 1
ATOM 630 N N . LYS A 1 79 ? 14.471 0.992 1.247 1.00 81.44 79 LYS A N 1
ATOM 631 C CA . LYS A 1 79 ? 15.882 0.593 1.181 1.00 81.44 79 LYS A CA 1
ATOM 632 C C . LYS A 1 79 ? 16.025 -0.851 0.707 1.00 81.44 79 LYS A C 1
ATOM 634 O O . LYS A 1 79 ? 15.390 -1.750 1.237 1.00 81.44 79 LYS A O 1
ATOM 639 N N . ALA A 1 80 ? 16.898 -1.083 -0.272 1.00 65.94 80 ALA A N 1
ATOM 640 C CA . ALA A 1 80 ? 17.139 -2.415 -0.835 1.00 65.94 80 ALA A CA 1
ATOM 641 C C . ALA A 1 80 ? 17.806 -3.399 0.149 1.00 65.94 80 ALA A C 1
ATOM 643 O O . ALA A 1 80 ? 17.877 -4.596 -0.129 1.00 65.94 80 ALA A O 1
ATOM 644 N N . GLU A 1 81 ? 18.292 -2.904 1.289 1.00 72.88 81 GLU A N 1
ATOM 645 C CA . GLU A 1 81 ? 18.953 -3.685 2.329 1.00 72.88 81 GLU A CA 1
ATOM 646 C C . GLU A 1 81 ? 18.169 -3.617 3.639 1.00 72.88 81 GLU A C 1
ATOM 648 O O . GLU A 1 81 ? 17.627 -2.573 4.005 1.00 72.88 81 GLU A O 1
ATOM 653 N N . ASN A 1 82 ? 18.138 -4.739 4.360 1.00 65.25 82 ASN A N 1
ATOM 654 C CA . ASN A 1 82 ? 17.545 -4.799 5.689 1.00 65.25 82 ASN A CA 1
ATOM 655 C C . ASN A 1 82 ? 18.403 -4.003 6.668 1.00 65.25 82 ASN A C 1
ATOM 657 O O . ASN A 1 82 ? 19.570 -4.323 6.886 1.00 65.25 82 ASN A O 1
ATOM 661 N N . LEU A 1 83 ? 17.802 -3.005 7.310 1.00 63.44 83 LEU A N 1
ATOM 662 C CA . LEU A 1 83 ? 18.489 -2.211 8.326 1.00 63.44 83 LEU A CA 1
ATOM 663 C C . LEU A 1 83 ? 18.557 -2.902 9.696 1.00 63.44 83 LEU A C 1
ATOM 665 O O . LEU A 1 83 ? 19.183 -2.366 10.602 1.00 63.44 83 LEU A O 1
ATOM 669 N N . GLY A 1 84 ? 17.921 -4.065 9.875 1.00 60.41 84 GLY A N 1
ATOM 670 C CA . GLY A 1 84 ? 17.903 -4.831 11.133 1.00 60.41 84 GLY A CA 1
ATOM 671 C C . GLY A 1 84 ? 17.114 -4.176 12.277 1.00 60.41 84 GLY A C 1
ATOM 672 O O . GLY A 1 84 ? 16.602 -4.877 13.140 1.00 60.41 84 GLY A O 1
ATOM 673 N N . THR A 1 85 ? 16.966 -2.849 12.265 1.00 60.91 85 THR A N 1
ATOM 674 C CA . THR A 1 85 ? 16.249 -2.053 13.275 1.00 60.91 85 THR A CA 1
ATOM 675 C C . THR A 1 85 ? 14.729 -2.065 13.092 1.00 60.91 85 THR A C 1
ATOM 677 O O . THR A 1 85 ? 13.996 -1.752 14.024 1.00 60.91 85 THR A O 1
ATOM 680 N N . TYR A 1 86 ? 14.247 -2.416 11.898 1.00 62.66 86 TYR A N 1
ATOM 681 C CA . TYR A 1 86 ? 12.829 -2.408 11.549 1.00 62.66 86 TYR A CA 1
ATOM 682 C C . TYR A 1 86 ? 12.412 -3.789 11.052 1.00 62.66 86 TYR A C 1
ATOM 684 O O . TYR A 1 86 ? 13.027 -4.331 10.136 1.00 62.66 86 TYR A O 1
ATOM 692 N N . GLU A 1 87 ? 11.365 -4.339 11.666 1.00 58.28 87 GLU A N 1
ATOM 693 C CA . GLU A 1 87 ? 10.904 -5.716 11.453 1.00 58.28 87 GLU A CA 1
ATOM 694 C C . GLU A 1 87 ? 10.382 -5.964 10.026 1.00 58.28 87 GLU A C 1
ATOM 696 O O . GLU A 1 87 ? 10.462 -7.083 9.534 1.00 58.28 87 GLU A O 1
ATOM 701 N N . TYR A 1 88 ? 9.916 -4.922 9.322 1.00 61.81 88 TYR A N 1
ATOM 702 C CA . TYR A 1 88 ? 9.379 -5.036 7.961 1.00 61.81 88 TYR A CA 1
ATOM 703 C C . TYR A 1 88 ? 9.881 -3.919 7.036 1.00 61.81 88 TYR A C 1
ATOM 705 O O . TYR A 1 88 ? 9.439 -2.772 7.121 1.00 61.81 88 TYR A O 1
ATOM 713 N N . CYS A 1 89 ? 10.774 -4.271 6.107 1.00 79.25 89 CYS A N 1
ATOM 714 C CA . CYS A 1 89 ? 11.231 -3.413 5.009 1.00 79.25 89 CYS A CA 1
ATOM 715 C C . CYS A 1 89 ? 10.786 -4.021 3.669 1.00 79.25 89 CYS A C 1
ATOM 717 O O . CYS A 1 89 ? 11.068 -5.186 3.391 1.00 79.25 89 CYS A O 1
ATOM 719 N N . TYR A 1 90 ? 10.113 -3.247 2.809 1.00 87.75 90 TYR A N 1
ATOM 720 C CA . TYR A 1 90 ? 9.669 -3.739 1.497 1.00 87.75 90 TYR A CA 1
ATOM 721 C C . TYR A 1 90 ? 10.746 -3.619 0.421 1.00 87.75 90 TYR A C 1
ATOM 723 O O . TYR A 1 90 ? 10.712 -4.360 -0.557 1.00 87.75 90 TYR A O 1
ATOM 731 N N . GLY A 1 91 ? 11.717 -2.722 0.580 1.00 90.44 91 GLY A N 1
ATOM 732 C CA . GLY A 1 91 ? 12.755 -2.488 -0.419 1.00 90.44 91 GLY A CA 1
ATOM 733 C C . GLY A 1 91 ? 13.521 -3.746 -0.852 1.00 90.44 91 GLY A C 1
ATOM 734 O O . GLY A 1 91 ? 13.633 -3.947 -2.061 1.00 90.44 91 GLY A O 1
ATOM 735 N N . PRO A 1 92 ? 13.958 -4.664 0.036 1.00 89.94 92 PRO A N 1
ATOM 736 C CA . PRO A 1 92 ? 14.597 -5.906 -0.399 1.00 89.94 92 PRO A CA 1
ATOM 737 C C . PRO A 1 92 ? 13.632 -6.800 -1.182 1.00 89.94 92 PRO A C 1
ATOM 739 O O . PRO A 1 92 ? 14.028 -7.407 -2.170 1.00 89.94 92 PRO A O 1
ATOM 742 N N . ARG A 1 93 ? 12.342 -6.827 -0.817 1.00 91.50 93 ARG A N 1
ATOM 743 C CA . ARG A 1 93 ? 11.310 -7.543 -1.581 1.00 91.50 93 ARG A CA 1
ATOM 744 C C . ARG A 1 93 ? 11.111 -6.928 -2.967 1.00 91.50 93 ARG A C 1
ATOM 746 O O . ARG A 1 93 ? 10.900 -7.662 -3.917 1.00 91.50 93 ARG A O 1
ATOM 753 N N . VAL A 1 94 ? 11.211 -5.610 -3.116 1.00 94.44 94 VAL A N 1
ATOM 754 C CA . VAL A 1 94 ? 11.009 -4.911 -4.398 1.00 94.44 94 VAL A CA 1
ATOM 755 C C . VAL A 1 94 ? 12.246 -4.991 -5.301 1.00 94.44 94 VAL A C 1
ATOM 757 O O . VAL A 1 94 ? 12.137 -5.363 -6.470 1.00 94.44 94 VAL A O 1
ATOM 760 N N . PHE A 1 95 ? 13.417 -4.645 -4.766 1.00 94.38 95 PHE A N 1
ATOM 761 C CA . PHE A 1 95 ? 14.643 -4.392 -5.529 1.00 94.38 95 PHE A CA 1
ATOM 762 C C . PHE A 1 95 ? 15.648 -5.549 -5.496 1.00 94.38 95 PHE A C 1
ATOM 764 O O . PHE A 1 95 ? 16.600 -5.544 -6.274 1.00 94.38 95 PHE A O 1
ATOM 771 N N . LYS A 1 96 ? 15.477 -6.523 -4.594 1.00 93.12 96 LYS A N 1
ATOM 772 C CA . LYS A 1 96 ? 16.414 -7.639 -4.400 1.00 93.12 96 LYS A CA 1
ATOM 773 C C . LYS A 1 96 ? 15.695 -8.918 -3.940 1.00 93.12 96 LYS A C 1
ATOM 775 O O . LYS A 1 96 ? 16.159 -9.624 -3.043 1.00 93.12 96 LYS A O 1
ATOM 780 N N . TYR A 1 97 ? 14.544 -9.220 -4.544 1.00 92.44 97 TYR A N 1
ATOM 781 C CA . TYR A 1 97 ? 13.731 -10.390 -4.211 1.00 92.44 97 TYR A CA 1
ATOM 782 C C . TYR A 1 97 ? 14.561 -11.672 -4.370 1.00 92.44 97 TYR A C 1
ATOM 784 O O . TYR A 1 97 ? 15.273 -11.835 -5.367 1.00 92.44 97 TYR A O 1
ATOM 792 N N . ARG A 1 98 ? 14.528 -12.563 -3.368 1.00 89.75 98 ARG A N 1
ATOM 793 C CA . ARG A 1 98 ? 15.400 -13.756 -3.286 1.00 89.75 98 ARG A CA 1
ATOM 794 C C . ARG A 1 98 ? 16.883 -13.443 -3.510 1.00 89.75 98 ARG A C 1
ATOM 796 O O . ARG A 1 98 ? 17.603 -14.162 -4.203 1.00 89.75 98 ARG A O 1
ATOM 803 N N . GLY A 1 99 ? 17.326 -12.306 -2.980 1.00 89.25 99 GLY A N 1
ATOM 804 C CA . GLY A 1 99 ? 18.717 -11.869 -2.999 1.00 89.25 99 GLY A CA 1
ATOM 805 C C . GLY A 1 99 ? 19.229 -11.343 -4.343 1.00 89.25 99 GLY A C 1
ATOM 806 O O . GLY A 1 99 ? 20.367 -10.875 -4.383 1.00 89.25 99 GLY A O 1
ATOM 807 N N . SER A 1 100 ? 18.439 -11.387 -5.422 1.00 92.06 100 SER A N 1
ATOM 808 C CA . SER A 1 100 ? 18.962 -11.116 -6.773 1.00 92.06 100 SER A CA 1
ATOM 809 C C . SER A 1 100 ? 18.002 -10.455 -7.761 1.00 92.06 100 SER A C 1
ATOM 811 O O . SER A 1 100 ? 18.479 -9.899 -8.742 1.00 92.06 100 SER A O 1
ATOM 813 N N . ILE A 1 101 ? 16.687 -10.492 -7.535 1.00 94.56 101 ILE A N 1
ATOM 814 C CA . ILE A 1 101 ? 15.705 -10.047 -8.532 1.00 94.56 101 ILE A CA 1
ATOM 815 C C . ILE A 1 101 ? 15.234 -8.628 -8.210 1.00 94.56 101 ILE A C 1
ATOM 817 O O . ILE A 1 101 ? 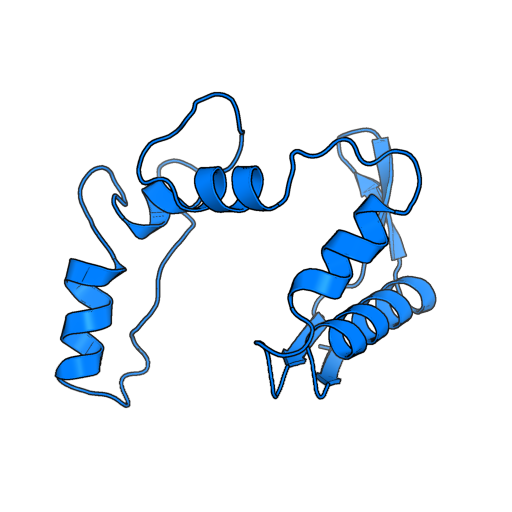14.565 -8.408 -7.198 1.00 94.56 101 ILE A O 1
ATOM 821 N N . ASN A 1 102 ? 15.508 -7.675 -9.099 1.00 96.19 102 ASN A N 1
ATOM 822 C CA . ASN A 1 102 ? 14.905 -6.350 -9.043 1.00 96.19 102 ASN A CA 1
ATOM 823 C C . ASN A 1 102 ? 13.602 -6.364 -9.850 1.00 96.19 102 ASN A C 1
ATOM 825 O O . ASN A 1 102 ? 13.594 -6.211 -11.069 1.00 96.19 102 ASN A O 1
ATOM 829 N N . GLN A 1 103 ? 12.466 -6.541 -9.173 1.00 97.06 103 GLN A N 1
ATOM 830 C CA . GLN A 1 103 ? 11.171 -6.714 -9.842 1.00 97.06 103 GLN A CA 1
ATOM 831 C C . GLN A 1 103 ? 10.758 -5.485 -10.673 1.00 97.06 103 GLN A C 1
ATOM 833 O O . GLN A 1 103 ? 10.012 -5.622 -11.647 1.00 97.06 103 GLN A O 1
ATOM 838 N N . ILE A 1 104 ? 11.238 -4.287 -10.316 1.00 96.50 104 ILE A N 1
ATOM 839 C CA . ILE A 1 104 ? 10.929 -3.050 -11.040 1.00 96.50 104 ILE A CA 1
ATOM 840 C C . ILE A 1 104 ? 11.743 -2.962 -12.329 1.00 96.50 104 ILE A C 1
ATOM 842 O O . ILE A 1 104 ? 11.159 -2.887 -13.416 1.00 96.50 104 ILE A O 1
ATOM 846 N N . ASP A 1 105 ? 13.068 -2.974 -12.205 1.00 97.00 105 ASP A N 1
ATOM 847 C CA . ASP A 1 105 ? 13.967 -2.708 -13.329 1.00 97.00 105 ASP A CA 1
ATOM 848 C C . ASP A 1 105 ? 14.108 -3.918 -14.258 1.00 97.00 105 ASP A C 1
ATOM 850 O O . ASP A 1 105 ? 14.142 -3.742 -15.478 1.00 97.00 105 ASP A O 1
ATOM 854 N N . ASP A 1 106 ? 14.102 -5.139 -13.713 1.00 97.00 106 ASP A N 1
ATOM 855 C CA . ASP A 1 106 ? 14.298 -6.362 -14.501 1.00 97.00 106 ASP A CA 1
ATOM 856 C C . ASP A 1 106 ? 13.010 -6.808 -15.212 1.00 97.00 106 ASP A C 1
ATOM 858 O O . ASP A 1 106 ? 13.069 -7.515 -16.220 1.00 97.00 106 ASP A O 1
ATOM 862 N N . TYR A 1 107 ? 11.832 -6.410 -14.707 1.00 96.88 107 TYR A N 1
ATOM 863 C CA . TYR A 1 107 ? 10.550 -6.924 -15.200 1.00 96.88 107 TYR A CA 1
ATOM 864 C C . TYR A 1 107 ? 9.488 -5.852 -15.468 1.00 96.88 107 TYR A C 1
ATOM 866 O O . TYR A 1 107 ? 9.058 -5.711 -16.616 1.00 96.88 107 TYR A O 1
ATOM 874 N N . VAL A 1 108 ? 9.050 -5.083 -14.463 1.00 98.19 108 VAL A N 1
ATOM 875 C CA . VAL A 1 108 ? 7.905 -4.158 -14.606 1.00 98.19 108 VAL A CA 1
ATOM 876 C C . VAL A 1 108 ? 8.161 -3.074 -15.655 1.00 98.19 108 VAL A C 1
ATOM 878 O O . VAL A 1 108 ? 7.331 -2.881 -16.548 1.00 98.19 108 VAL A O 1
ATOM 881 N N . ILE A 1 109 ? 9.296 -2.375 -15.579 1.00 98.38 109 ILE A N 1
ATOM 882 C CA . ILE A 1 109 ? 9.621 -1.291 -16.514 1.00 98.38 109 ILE A CA 1
ATOM 883 C C . ILE A 1 109 ? 9.785 -1.825 -17.949 1.00 98.38 109 ILE A C 1
ATOM 885 O O . ILE A 1 109 ? 9.122 -1.286 -18.843 1.00 98.38 109 ILE A O 1
ATOM 889 N N . PRO A 1 110 ? 10.594 -2.872 -18.218 1.00 98.44 110 PRO A N 1
ATOM 890 C CA . PRO A 1 110 ? 10.694 -3.460 -19.554 1.00 98.44 110 PRO A CA 1
ATOM 891 C C . PRO A 1 110 ? 9.341 -3.909 -20.116 1.00 98.44 110 PRO A C 1
ATOM 893 O O . PRO A 1 110 ? 9.016 -3.614 -21.269 1.00 98.44 110 PRO A O 1
ATOM 896 N N . LEU A 1 111 ? 8.520 -4.566 -19.291 1.00 98.50 111 LEU A N 1
ATOM 897 C CA . LEU A 1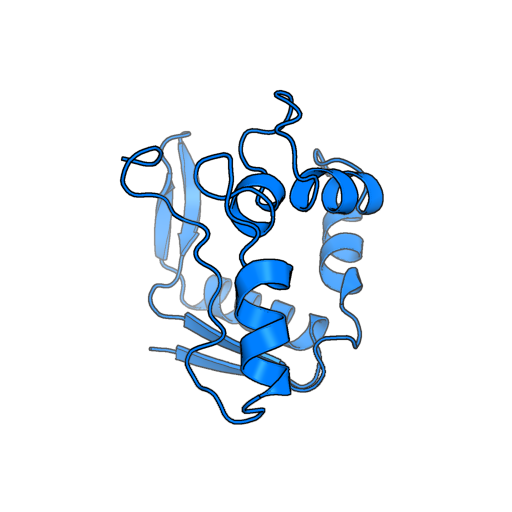 111 ? 7.202 -5.058 -19.679 1.00 98.50 111 LEU A CA 1
ATOM 898 C C . LEU A 1 111 ? 6.264 -3.925 -20.097 1.00 98.50 111 LEU A C 1
ATOM 900 O O . LEU A 1 111 ? 5.610 -4.039 -21.131 1.00 98.50 111 LEU A O 1
ATOM 904 N N . LEU A 1 112 ? 6.188 -2.848 -19.313 1.00 98.50 112 LEU A N 1
ATOM 905 C CA . LEU A 1 112 ? 5.296 -1.723 -19.599 1.00 98.50 112 LEU A CA 1
ATOM 906 C C . LEU A 1 112 ? 5.794 -0.860 -20.760 1.00 98.50 112 LEU A C 1
ATOM 908 O O . LEU A 1 112 ? 4.978 -0.321 -21.503 1.00 98.50 112 LEU A O 1
ATOM 912 N N . ARG A 1 113 ? 7.114 -0.773 -20.972 1.00 98.31 113 ARG A N 1
ATOM 913 C CA . ARG A 1 113 ? 7.680 -0.151 -22.180 1.00 98.31 113 ARG A CA 1
ATOM 914 C C . ARG A 1 113 ? 7.293 -0.920 -23.444 1.00 98.31 113 ARG A C 1
ATOM 916 O O . ARG A 1 113 ? 6.964 -0.297 -24.447 1.00 98.31 113 ARG A O 1
ATOM 923 N N . ALA A 1 114 ? 7.317 -2.253 -23.395 1.00 98.44 114 ALA A N 1
ATOM 924 C CA . ALA A 1 114 ? 6.944 -3.101 -24.526 1.00 98.44 114 ALA A CA 1
ATOM 925 C C . ALA A 1 114 ? 5.420 -3.197 -24.728 1.00 98.44 114 ALA A C 1
ATOM 927 O O . ALA A 1 114 ? 4.943 -3.251 -25.859 1.00 98.44 114 ALA A O 1
ATOM 928 N N . ASN A 1 115 ? 4.648 -3.234 -23.640 1.00 98.25 115 ASN A N 1
ATOM 929 C CA . ASN A 1 115 ? 3.191 -3.294 -23.659 1.00 98.25 115 ASN A CA 1
ATOM 930 C C . ASN A 1 115 ? 2.593 -2.480 -22.494 1.00 98.25 115 ASN A C 1
ATOM 932 O O . ASN A 1 115 ? 2.393 -3.026 -21.402 1.00 98.25 115 ASN A O 1
ATOM 936 N N . PRO A 1 116 ? 2.224 -1.211 -22.739 1.00 98.00 116 PRO A N 1
ATOM 937 C CA . PRO A 1 116 ? 1.641 -0.336 -21.720 1.00 98.00 116 PRO A CA 1
ATOM 938 C C . PRO A 1 116 ? 0.325 -0.847 -21.118 1.00 98.00 116 PRO A C 1
ATOM 940 O O . PRO A 1 116 ? -0.011 -0.496 -19.993 1.00 98.00 116 PRO A O 1
ATOM 943 N N . ASN A 1 117 ? -0.407 -1.704 -21.837 1.00 97.81 117 ASN A N 1
ATOM 944 C CA . ASN A 1 117 ? -1.679 -2.280 -21.386 1.00 97.81 117 ASN A CA 1
ATOM 945 C C . ASN A 1 117 ? -1.502 -3.650 -20.711 1.00 97.81 117 ASN A C 1
ATOM 947 O O . ASN A 1 117 ? -2.473 -4.382 -20.494 1.00 97.81 117 ASN A O 1
ATOM 951 N N . SER A 1 118 ? -0.262 -4.047 -20.417 1.00 97.94 118 SER A N 1
ATOM 952 C CA . SER A 1 118 ? 0.015 -5.315 -19.759 1.00 97.94 118 SER A CA 1
ATOM 953 C C . SER A 1 118 ? -0.610 -5.359 -18.366 1.00 97.94 118 SER A C 1
ATOM 955 O O . SER A 1 118 ? -0.344 -4.523 -17.510 1.00 97.94 118 SER A O 1
ATOM 957 N N . ARG A 1 119 ? -1.370 -6.421 -18.100 1.00 97.06 119 ARG A N 1
ATOM 958 C CA . ARG A 1 119 ? -1.943 -6.724 -16.778 1.00 97.06 119 ARG A CA 1
ATOM 959 C C . ARG A 1 119 ? -1.002 -7.539 -15.885 1.00 97.06 119 ARG A C 1
ATOM 961 O O . ARG A 1 119 ? -1.425 -8.043 -14.853 1.00 97.06 119 ARG A O 1
ATOM 968 N N . ARG A 1 120 ? 0.250 -7.733 -16.318 1.00 97.44 120 ARG A N 1
ATOM 969 C CA . ARG A 1 120 ? 1.251 -8.574 -15.639 1.00 97.44 120 ARG A CA 1
ATOM 970 C C . ARG A 1 120 ? 2.307 -7.770 -14.881 1.00 97.44 120 ARG A C 1
ATOM 972 O O . ARG A 1 120 ? 3.222 -8.375 -14.340 1.00 97.44 120 ARG A O 1
ATOM 979 N N . ALA A 1 121 ? 2.213 -6.442 -14.867 1.00 97.50 121 ALA A N 1
ATOM 980 C CA . ALA A 1 121 ? 3.109 -5.576 -14.106 1.00 97.50 121 ALA A CA 1
ATOM 981 C C . ALA A 1 121 ? 2.752 -5.634 -12.611 1.00 97.50 121 ALA A C 1
ATOM 983 O O . ALA A 1 121 ? 2.039 -4.778 -12.095 1.00 97.50 121 ALA A O 1
ATOM 984 N N . VAL A 1 122 ? 3.194 -6.701 -11.947 1.00 96.31 122 VAL A N 1
ATOM 985 C CA . VAL A 1 122 ? 2.912 -7.009 -10.541 1.00 96.31 122 VAL A CA 1
ATOM 986 C C . VAL A 1 122 ? 4.236 -7.169 -9.803 1.00 96.31 122 VAL A C 1
ATOM 988 O O . VAL A 1 122 ? 5.180 -7.729 -10.354 1.00 96.31 122 VAL A O 1
ATOM 991 N N . ILE A 1 123 ? 4.284 -6.685 -8.564 1.00 95.88 123 ILE A N 1
ATOM 992 C CA . ILE A 1 123 ? 5.411 -6.847 -7.643 1.00 95.88 123 ILE A CA 1
ATOM 993 C C . ILE A 1 123 ? 4.921 -7.721 -6.487 1.00 95.88 123 ILE A C 1
ATOM 995 O O . ILE A 1 123 ? 3.913 -7.386 -5.861 1.00 95.88 123 ILE A O 1
ATOM 999 N N . SER A 1 124 ? 5.603 -8.835 -6.213 1.00 94.06 124 SER A N 1
ATOM 1000 C CA . SER A 1 124 ? 5.313 -9.672 -5.043 1.00 94.06 124 SER A CA 1
ATOM 1001 C C . SER A 1 124 ? 6.101 -9.180 -3.839 1.00 94.06 124 SER A C 1
ATOM 1003 O O . SER A 1 124 ? 7.312 -8.996 -3.930 1.00 94.06 124 SER A O 1
ATOM 1005 N N . LEU A 1 125 ? 5.428 -8.988 -2.707 1.00 92.50 125 LEU A N 1
ATOM 1006 C CA . LEU A 1 125 ? 6.087 -8.635 -1.445 1.00 92.50 125 LEU A CA 1
ATOM 1007 C C . LEU A 1 125 ? 6.262 -9.831 -0.508 1.00 92.50 125 LEU A C 1
ATOM 1009 O O . LEU A 1 125 ? 7.110 -9.778 0.371 1.00 92.50 125 LEU A O 1
ATOM 1013 N N . TRP A 1 126 ? 5.484 -10.891 -0.705 1.00 91.44 126 TRP A N 1
ATOM 1014 C CA . TRP A 1 126 ? 5.522 -12.095 0.117 1.00 91.44 126 TRP A CA 1
ATOM 1015 C C . TRP A 1 126 ? 6.362 -13.175 -0.565 1.00 91.44 126 TRP A C 1
ATOM 1017 O O . TRP A 1 126 ? 6.187 -13.404 -1.770 1.00 91.44 126 TRP A O 1
ATOM 1027 N N . ASP A 1 127 ? 7.243 -13.830 0.195 1.00 90.56 127 ASP A N 1
ATOM 1028 C CA . ASP A 1 127 ? 7.999 -15.001 -0.249 1.00 90.56 127 ASP A CA 1
ATOM 1029 C C . ASP A 1 127 ? 7.634 -16.247 0.579 1.00 90.56 127 ASP A C 1
ATOM 1031 O O . ASP A 1 127 ? 8.007 -16.325 1.749 1.00 90.56 127 ASP A O 1
ATOM 1035 N N . PRO A 1 128 ? 6.995 -17.276 -0.016 1.00 90.25 128 PRO A N 1
ATOM 1036 C CA . PRO A 1 128 ? 6.642 -18.515 0.687 1.00 90.25 128 PRO A CA 1
ATOM 1037 C C . PRO A 1 128 ? 7.829 -19.283 1.272 1.00 90.25 128 PRO A C 1
ATOM 1039 O O . PRO A 1 128 ? 7.618 -20.242 1.999 1.00 90.25 128 PRO A O 1
ATOM 1042 N N . VAL A 1 129 ? 9.061 -18.973 0.869 1.00 89.19 129 VAL A N 1
ATOM 1043 C CA . VAL A 1 129 ? 10.255 -19.662 1.378 1.00 89.19 129 VAL A CA 1
ATOM 1044 C C . VAL A 1 129 ? 10.779 -19.003 2.655 1.00 89.19 129 VAL A C 1
ATOM 1046 O O . VAL A 1 129 ? 11.415 -19.675 3.460 1.00 89.19 129 VAL A O 1
ATOM 1049 N N . GLU A 1 130 ? 10.528 -17.706 2.837 1.00 86.12 130 GLU A N 1
ATOM 1050 C CA . GLU A 1 130 ? 11.054 -16.929 3.966 1.00 86.12 130 GLU A CA 1
ATOM 1051 C C . GLU A 1 130 ? 9.972 -16.531 4.980 1.00 86.12 130 GLU A C 1
ATOM 1053 O O . GLU A 1 130 ? 10.280 -16.408 6.161 1.00 86.12 130 GLU A O 1
ATOM 1058 N N . ASP A 1 131 ? 8.724 -16.345 4.538 1.00 86.75 131 ASP A N 1
ATOM 1059 C CA . ASP A 1 131 ? 7.633 -15.753 5.328 1.00 86.75 131 ASP A CA 1
ATOM 1060 C C . ASP A 1 131 ? 6.589 -16.792 5.810 1.00 86.75 131 ASP A C 1
ATOM 1062 O O . ASP A 1 131 ? 5.432 -16.438 6.063 1.00 86.75 131 ASP A O 1
ATOM 1066 N N . THR A 1 132 ? 6.959 -18.077 5.870 1.00 74.94 132 THR A N 1
ATOM 1067 C CA . THR A 1 132 ? 6.106 -19.191 6.348 1.00 74.94 132 THR A CA 1
ATOM 1068 C C . THR A 1 132 ? 6.462 -19.669 7.739 1.00 74.94 132 THR A C 1
ATOM 1070 O O . THR A 1 132 ? 7.677 -19.807 8.003 1.00 74.94 132 THR A O 1
#

pLDDT: mean 90.56, std 9.98, range [58.28, 98.5]

Solvent-accessible surface area (backbone atoms only — not comparable to full-atom values): 7952 Å² total; per-residue (Å²): 118,52,78,47,80,28,65,25,34,40,65,32,50,51,51,51,50,51,48,32,71,76,68,31,49,79,46,68,50,99,86,68,47,83,43,70,45,63,83,59,69,47,76,46,52,76,35,58,79,44,56,55,62,47,57,58,56,52,51,58,70,41,87,84,60,84,69,77,59,68,67,56,50,57,52,52,36,57,30,60,58,86,79,80,83,58,98,76,52,52,9,25,35,42,54,26,30,94,81,69,40,29,45,50,76,77,41,35,52,56,46,40,74,76,34,77,84,56,90,74,70,72,79,67,76,78,48,84,89,78,77,111

Nearest PDB structures (foldseek):
  3ey7-assembly1_B  TM=3.300E-01  e=1.170E+00  Vibrio cholerae
  7moq-assembly1_B  TM=3.589E-01  e=2.822E+00  Tetrahymena thermophila CU428
  3huh-assembly2_C  TM=2.272E-01  e=1.534E+00  Salmonella enterica subsp. enterica serovar Typhimurium
  5b46-assembly1_A  TM=3.222E-01  e=6.808E+00  Sulfurisphaera tokodaii str. 7

Mean predicted aligned error: 5.13 Å

Foldseek 3Di:
DAEEEDAEDPVQVVVVVVCQVVPFDWDADPVRDTDTDDPPYYYHYNHHPPCVCVVVVVVCVPPPPPDDDPVVVVCQQQDCDHPVPDPHHQNVQQCQNVHRDNLVPVPLVVPCVVPVPDPPNDGDSDDPVPRD

Radius of gyration: 17.99 Å; Cα contacts (8 Å, |Δi|>4): 155; chains: 1; bounding box: 38×35×49 Å